Protein AF-A0A094B6J2-F1 (afdb_monomer)

Solvent-accessible surface area (backbone atoms only — not comparable to full-atom values): 11509 Å² total; per-residue (Å²): 136,41,93,78,70,60,58,72,71,61,44,51,55,43,25,72,76,67,79,44,42,72,71,57,52,45,53,70,73,47,53,94,78,62,76,85,50,82,87,54,84,86,82,81,83,48,64,65,52,54,52,50,50,60,70,66,48,49,78,85,39,78,65,40,37,51,50,48,51,55,48,60,75,42,38,70,60,52,42,52,48,43,51,54,48,52,60,64,67,46,79,66,90,86,71,73,70,73,89,78,88,70,96,68,95,68,83,82,68,90,68,76,49,72,67,58,50,52,52,50,34,67,65,37,65,78,65,61,64,72,83,56,63,42,40,73,76,69,71,35,48,86,92,53,63,82,71,77,78,71,80,72,92,79,84,84,78,88,84,81,87,86,82,87,82,90,77,91,77,91,90,135

Foldseek 3Di:
DDPLPDDPVVQVVVCVVPVDGPVRVQCVPVPPDDDRDPPDDDDDLALVVLVVLLVPQDCVDPVSVVVSVVCVVCSVVVRVVSVVVCVLPPDDVPPPDDPPPDDDPDDDDPDDDPVRVVVVCVSDVVSVDDDCPCCVPVVDDPVCPPDPPPPDPPDDDDDDDDDDDDDDDDDD

Radius of gyration: 31.68 Å; Cα contacts (8 Å, |Δi|>4): 64; chains: 1; bounding box: 70×62×78 Å

pLDDT: mean 71.76, std 19.87, range [28.11, 96.12]

Sequence (172 aa):
EGYIDMPAAWQAEYRKQFDMSVPERKRAEEGATSVFDAKEWAYYDDVESVDGLLAWLDPRGVNELKLQKEIKLFEDKIKAHMVARREYLAPVPAASEEPSQDEGRKRVSARQTKAQIQARDATYRCLAWRNGMALEELGHLHSEQPRARRPTKKGAVAEEKGRGRERGRRDR

Structure (mmCIF, N/CA/C/O backbone):
data_AF-A0A094B6J2-F1
#
_entry.id   AF-A0A094B6J2-F1
#
loop_
_atom_site.group_PDB
_atom_site.id
_atom_site.type_symbol
_atom_site.label_atom_id
_atom_site.label_alt_id
_atom_site.label_comp_id
_atom_site.label_asym_id
_atom_site.label_entity_id
_atom_site.label_seq_id
_atom_site.pdbx_PDB_ins_code
_atom_site.Cartn_x
_atom_site.Cartn_y
_atom_site.Cartn_z
_atom_site.occupancy
_atom_site.B_iso_or_equiv
_atom_site.auth_seq_id
_atom_site.auth_comp_id
_atom_site.auth_asym_id
_atom_site.auth_atom_id
_atom_site.pdbx_PDB_model_num
ATOM 1 N N . GLU A 1 1 ? -19.516 -12.544 3.924 1.00 48.91 1 GLU A N 1
ATOM 2 C CA . GLU A 1 1 ? -20.089 -11.792 5.054 1.00 48.91 1 GLU A CA 1
ATOM 3 C C . GLU A 1 1 ? -18.940 -11.099 5.759 1.00 48.91 1 GLU A C 1
ATOM 5 O O . GLU A 1 1 ? -17.987 -11.773 6.134 1.00 48.91 1 GLU A O 1
ATOM 10 N N . GLY A 1 2 ? -18.947 -9.769 5.785 1.00 53.81 2 GLY A N 1
ATOM 11 C CA . GLY A 1 2 ? -17.908 -8.969 6.433 1.00 53.81 2 GLY A CA 1
ATOM 12 C C . GLY A 1 2 ? -18.473 -8.232 7.640 1.00 53.81 2 GLY A C 1
ATOM 13 O O . GLY A 1 2 ? -19.685 -8.123 7.792 1.00 53.81 2 GLY A O 1
ATOM 14 N N . TYR A 1 3 ? -17.595 -7.678 8.475 1.00 56.12 3 TYR A N 1
ATOM 15 C CA . TYR A 1 3 ? -17.967 -6.933 9.688 1.00 56.12 3 TYR A CA 1
ATOM 16 C C . TYR A 1 3 ? -18.826 -5.676 9.411 1.00 56.1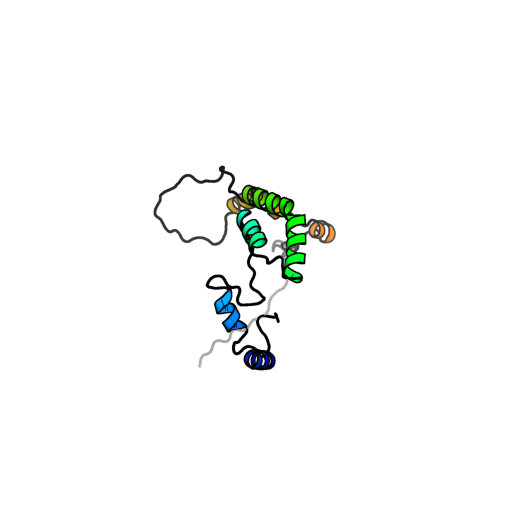2 3 TYR A C 1
ATOM 18 O O . TYR A 1 3 ? -19.387 -5.085 10.329 1.00 56.12 3 TYR A O 1
ATOM 26 N N . ILE A 1 4 ? -18.919 -5.267 8.140 1.00 64.69 4 ILE A N 1
ATOM 27 C CA . ILE A 1 4 ? -19.704 -4.123 7.664 1.00 64.69 4 ILE A CA 1
ATOM 28 C C . ILE A 1 4 ? -21.193 -4.492 7.531 1.00 64.69 4 ILE A C 1
ATOM 30 O O . ILE A 1 4 ? -22.053 -3.733 7.975 1.00 64.69 4 ILE A O 1
ATOM 34 N N . ASP A 1 5 ? -21.498 -5.685 7.014 1.00 71.50 5 ASP A N 1
ATOM 35 C CA . ASP A 1 5 ? -22.866 -6.167 6.788 1.00 71.50 5 ASP A CA 1
ATOM 36 C C . ASP A 1 5 ? -23.325 -7.042 7.955 1.00 71.50 5 ASP A C 1
ATOM 38 O O . ASP A 1 5 ? -23.512 -8.254 7.834 1.00 71.50 5 ASP A O 1
ATOM 42 N N . MET A 1 6 ? -23.463 -6.431 9.133 1.00 71.50 6 MET A N 1
ATOM 43 C CA . MET A 1 6 ? -23.932 -7.164 10.307 1.00 71.50 6 MET A CA 1
ATOM 44 C C . MET A 1 6 ? -25.418 -7.543 10.184 1.00 71.50 6 MET A C 1
ATOM 46 O O . MET A 1 6 ? -26.222 -6.709 9.751 1.00 71.50 6 MET A O 1
ATOM 50 N N . PRO A 1 7 ? -25.822 -8.739 10.656 1.00 81.44 7 PRO A N 1
ATOM 51 C CA . PRO A 1 7 ? -27.226 -9.119 10.784 1.00 81.44 7 PRO A CA 1
ATOM 52 C C . PRO A 1 7 ? -28.044 -8.095 11.585 1.00 81.44 7 PRO A C 1
ATOM 54 O O . PRO A 1 7 ? -27.556 -7.500 12.549 1.00 81.44 7 PRO A O 1
ATOM 57 N N . ALA A 1 8 ? -29.324 -7.935 11.234 1.00 80.94 8 ALA A N 1
ATOM 58 C CA . ALA A 1 8 ? -30.208 -6.921 11.823 1.00 80.94 8 ALA A CA 1
ATOM 59 C C . ALA A 1 8 ? -30.320 -7.005 13.360 1.00 80.94 8 ALA A C 1
ATOM 61 O O . ALA A 1 8 ? -30.433 -5.976 14.025 1.00 80.94 8 ALA A O 1
ATOM 62 N N . ALA A 1 9 ? -30.231 -8.213 13.932 1.00 81.94 9 ALA A N 1
ATOM 63 C CA . ALA A 1 9 ? -30.247 -8.421 15.380 1.00 81.94 9 ALA A CA 1
ATOM 64 C C . ALA A 1 9 ? -29.063 -7.730 16.084 1.00 81.94 9 ALA A C 1
ATOM 66 O O . ALA A 1 9 ? -29.255 -7.032 17.076 1.00 81.94 9 ALA A O 1
ATOM 67 N N . TRP A 1 10 ? -27.853 -7.845 15.530 1.00 81.19 10 TRP A N 1
ATOM 68 C CA . TRP A 1 10 ? -26.646 -7.244 16.108 1.00 81.19 10 TRP A CA 1
ATOM 69 C C . TRP A 1 10 ? -26.596 -5.728 15.905 1.00 81.19 10 TRP A C 1
ATOM 71 O O . TRP A 1 10 ? -26.093 -5.002 16.759 1.00 81.19 10 TRP A O 1
ATOM 81 N N . GLN A 1 11 ? -27.173 -5.217 14.812 1.00 80.56 11 GLN A N 1
ATOM 82 C CA . GLN A 1 11 ? -27.307 -3.770 14.620 1.00 80.56 11 GLN A CA 1
ATOM 83 C C . GLN A 1 11 ? -28.256 -3.130 15.643 1.00 80.56 11 GLN A C 1
ATOM 85 O O . GLN A 1 11 ? -28.012 -2.003 16.076 1.00 80.56 11 GLN A O 1
ATOM 90 N N . ALA A 1 12 ? -29.324 -3.831 16.038 1.00 82.12 12 ALA A N 1
ATOM 91 C CA . ALA A 1 12 ? -30.266 -3.350 17.046 1.00 82.12 12 ALA A CA 1
ATOM 92 C C . A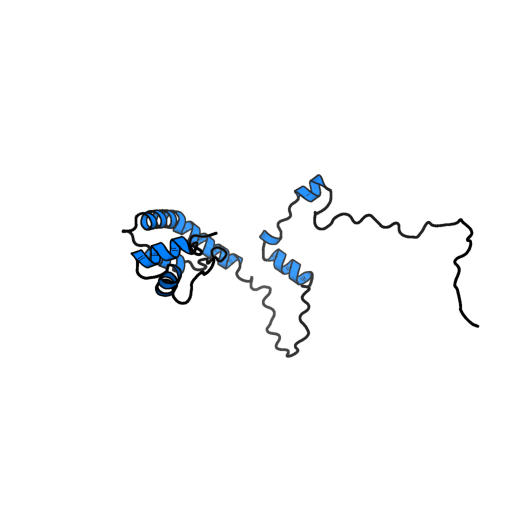LA A 1 12 ? -29.629 -3.283 18.444 1.00 82.12 12 ALA A C 1
ATOM 94 O O . ALA A 1 12 ? -29.803 -2.290 19.150 1.00 82.12 12 ALA A O 1
ATOM 95 N N . GLU A 1 13 ? -28.845 -4.297 18.822 1.00 85.75 13 GLU A N 1
ATOM 96 C CA . GLU A 1 13 ? -28.072 -4.281 20.070 1.00 85.75 13 GLU A CA 1
ATOM 97 C C . GLU A 1 13 ? -27.044 -3.145 20.087 1.00 85.75 13 GLU A C 1
ATOM 99 O O . GLU A 1 13 ? -26.958 -2.408 21.070 1.00 85.75 13 GLU A O 1
ATOM 104 N N . TYR A 1 14 ? -26.326 -2.945 18.978 1.00 82.25 14 TYR A N 1
ATOM 105 C CA . TYR A 1 14 ? -25.352 -1.864 18.844 1.00 82.25 14 TYR A CA 1
ATOM 106 C C . TYR A 1 14 ? -26.010 -0.479 18.943 1.00 82.25 14 TYR A C 1
ATOM 108 O O . TYR A 1 14 ? -25.566 0.359 19.725 1.00 82.25 14 TYR A O 1
ATOM 116 N N . ARG A 1 15 ? -27.125 -0.252 18.227 1.00 85.75 15 ARG A N 1
ATOM 117 C CA . ARG A 1 15 ? -27.915 0.990 18.338 1.00 85.75 15 ARG A CA 1
ATOM 118 C C . ARG A 1 15 ? -28.369 1.245 19.775 1.00 85.75 15 ARG A C 1
ATOM 120 O O . ARG A 1 15 ? -28.334 2.381 20.219 1.00 85.75 15 ARG A O 1
ATOM 127 N N . LYS A 1 16 ? -28.758 0.207 20.521 1.00 88.50 16 LYS A N 1
ATOM 128 C CA . LYS A 1 16 ? -29.175 0.349 21.924 1.00 88.50 16 LYS A CA 1
ATOM 129 C C . LYS A 1 16 ? -28.029 0.788 22.845 1.00 88.50 16 LYS A C 1
ATOM 131 O O . LYS A 1 16 ? -28.285 1.456 23.841 1.00 88.50 16 LYS A O 1
ATOM 136 N N . GLN A 1 17 ? -26.793 0.390 22.546 1.00 87.25 17 GLN A N 1
ATOM 137 C CA . GLN A 1 17 ? -25.619 0.721 23.360 1.00 87.25 17 GLN A CA 1
ATOM 138 C C . GLN A 1 17 ? -24.993 2.072 22.998 1.00 87.25 17 GLN A C 1
ATOM 140 O O . GLN A 1 17 ? -24.527 2.776 23.889 1.00 87.25 17 GLN A O 1
ATOM 145 N N . PHE A 1 18 ? -24.972 2.423 21.710 1.00 83.81 18 PHE A N 1
ATOM 146 C CA . PHE A 1 18 ? -24.210 3.564 21.188 1.00 83.81 18 PHE A CA 1
ATOM 147 C C . PHE A 1 18 ? -25.080 4.669 20.574 1.00 83.81 18 PHE A C 1
ATOM 149 O O . PHE A 1 18 ? -24.537 5.645 20.069 1.00 83.81 18 PHE A O 1
ATOM 156 N N . ASP A 1 19 ? -26.407 4.504 20.583 1.00 86.81 19 ASP A N 1
ATOM 157 C CA . ASP A 1 19 ? -27.403 5.426 20.008 1.00 86.81 19 ASP A CA 1
ATOM 158 C C . ASP A 1 19 ? -27.195 5.750 18.513 1.00 86.81 19 ASP A C 1
ATOM 160 O O . ASP A 1 19 ? -27.758 6.686 17.957 1.00 86.81 19 ASP A O 1
ATOM 164 N N . MET A 1 20 ? -26.386 4.944 17.824 1.00 84.75 20 MET A N 1
ATOM 165 C CA . MET A 1 20 ? -26.082 5.082 16.402 1.00 84.75 20 MET A CA 1
ATOM 166 C C . MET A 1 20 ? -25.887 3.710 15.769 1.00 84.75 20 MET A C 1
ATOM 168 O O . MET A 1 20 ? -25.529 2.742 16.442 1.00 84.75 20 MET A O 1
ATOM 172 N N . SER A 1 21 ? -26.120 3.600 14.461 1.00 84.12 21 SER A N 1
ATOM 173 C CA . SER A 1 21 ? -25.786 2.367 13.738 1.00 84.12 21 SER A CA 1
ATOM 174 C C . SER A 1 21 ? -24.358 2.365 13.213 1.00 84.12 21 SER A C 1
ATOM 176 O O . SER A 1 21 ? -23.800 3.413 12.898 1.00 84.12 21 SER A O 1
ATOM 178 N N . VAL A 1 22 ? -23.787 1.169 13.049 1.00 81.62 22 VAL A N 1
ATOM 179 C CA . VAL A 1 22 ? -22.453 0.993 12.454 1.00 81.62 22 VAL A CA 1
ATOM 180 C C . VAL A 1 22 ? -22.328 1.685 11.082 1.00 81.62 22 VAL A C 1
ATOM 182 O O . VAL A 1 22 ? -21.353 2.413 10.905 1.00 81.62 22 VAL A O 1
ATOM 185 N N . PRO A 1 23 ? -23.295 1.571 10.142 1.00 80.12 23 PRO A N 1
ATOM 186 C CA . PRO A 1 23 ? -23.220 2.274 8.855 1.00 80.12 23 PRO A CA 1
ATOM 187 C C . PRO A 1 23 ? -23.321 3.802 8.971 1.00 80.12 23 PRO A C 1
ATOM 189 O O . PRO A 1 23 ? -22.748 4.530 8.165 1.00 80.12 23 PRO A O 1
ATOM 192 N N . GLU A 1 24 ? -24.058 4.300 9.961 1.00 82.44 24 GLU A N 1
ATOM 193 C CA . GLU A 1 24 ? -24.250 5.734 10.200 1.00 82.44 24 GLU A CA 1
ATOM 194 C C . GLU A 1 24 ? -22.998 6.376 10.796 1.00 82.44 24 GLU A C 1
ATOM 196 O O . GLU A 1 24 ? -22.526 7.387 10.280 1.00 82.44 24 GLU A O 1
ATOM 201 N N . ARG A 1 25 ? -22.393 5.724 11.795 1.00 85.38 25 ARG A N 1
ATOM 202 C CA . ARG A 1 25 ? -21.083 6.103 12.332 1.00 85.38 25 ARG A CA 1
ATOM 203 C C . ARG A 1 25 ? -20.015 6.094 11.242 1.00 85.38 25 ARG A C 1
ATOM 205 O O . ARG A 1 25 ? -19.291 7.066 11.080 1.00 85.38 25 ARG A O 1
ATOM 212 N N . LYS A 1 26 ? -19.980 5.025 10.441 1.00 80.06 26 LYS A N 1
ATOM 213 C CA . LYS A 1 26 ? -19.054 4.885 9.315 1.00 80.06 26 LYS A CA 1
ATOM 214 C C . LYS A 1 26 ? -19.175 6.042 8.325 1.00 80.06 26 LYS A C 1
ATOM 216 O O . LYS A 1 26 ? -18.172 6.617 7.924 1.00 80.06 26 LYS A O 1
ATOM 221 N N . ARG A 1 27 ? -20.405 6.429 7.970 1.00 82.25 27 ARG A N 1
ATOM 222 C CA . ARG A 1 27 ? -20.660 7.573 7.084 1.00 82.25 27 ARG A CA 1
ATOM 223 C C . ARG A 1 27 ? -20.170 8.897 7.681 1.00 82.25 27 ARG A C 1
ATOM 225 O O . ARG A 1 27 ? -19.727 9.758 6.928 1.00 82.25 27 ARG A O 1
ATOM 232 N N . ALA A 1 28 ? -20.269 9.066 8.998 1.00 83.00 28 ALA A N 1
ATOM 233 C CA . ALA A 1 28 ? -19.785 10.261 9.684 1.00 83.00 28 ALA A CA 1
ATOM 234 C C . ALA A 1 28 ? -18.248 10.313 9.777 1.00 83.00 28 ALA A C 1
ATOM 236 O O . ALA A 1 28 ? -17.677 11.391 9.649 1.00 83.00 28 ALA A O 1
ATOM 237 N N . GLU A 1 29 ? -17.589 9.167 9.978 1.00 81.31 29 GLU A N 1
ATOM 238 C CA . GLU A 1 29 ? -16.133 9.068 10.163 1.00 81.31 29 GLU A CA 1
ATOM 239 C C . GLU A 1 29 ? -15.349 9.035 8.837 1.00 81.31 29 GLU A C 1
ATOM 241 O O . GLU A 1 29 ? -14.343 9.726 8.704 1.00 81.31 29 GLU A O 1
ATOM 246 N N . GLU A 1 30 ? -15.794 8.255 7.845 1.00 78.50 30 GLU A N 1
ATOM 247 C CA . GLU A 1 30 ? -15.032 7.993 6.607 1.00 78.50 30 GLU A CA 1
ATOM 248 C C . GLU A 1 30 ? -15.262 9.041 5.498 1.00 78.50 30 GLU A C 1
ATOM 250 O O . GLU A 1 30 ? -14.509 9.108 4.524 1.00 78.50 30 GLU A O 1
ATOM 255 N N . GLY A 1 31 ? -16.284 9.891 5.627 1.00 74.88 31 GLY A N 1
ATOM 256 C CA . GLY A 1 31 ? -16.562 10.959 4.664 1.00 74.88 31 GLY A CA 1
ATOM 257 C C . GLY A 1 31 ? -16.906 10.450 3.253 1.00 74.88 31 GLY A C 1
ATOM 258 O O . GLY A 1 31 ? -17.633 9.473 3.085 1.00 74.88 31 GLY A O 1
ATOM 259 N N . ALA A 1 32 ? -16.440 11.158 2.216 1.00 73.19 32 ALA A N 1
ATOM 260 C CA . ALA A 1 32 ? -16.815 10.891 0.820 1.00 73.19 32 ALA A CA 1
ATOM 261 C C . ALA A 1 32 ? -16.079 9.695 0.182 1.00 73.19 32 ALA A C 1
ATOM 263 O O . ALA A 1 32 ? -16.555 9.138 -0.805 1.00 73.19 32 ALA A O 1
ATOM 264 N N . THR A 1 33 ? -14.931 9.300 0.729 1.00 70.12 33 THR A N 1
ATOM 265 C CA . THR A 1 33 ? -14.084 8.210 0.224 1.00 70.12 33 THR A CA 1
ATOM 266 C C . THR A 1 33 ? -14.167 7.020 1.174 1.00 70.12 33 THR A C 1
ATOM 268 O O . THR A 1 33 ? -13.255 6.773 1.957 1.00 70.12 33 THR A O 1
ATOM 271 N N . SER A 1 34 ? -15.295 6.309 1.118 1.00 76.06 34 SER A N 1
ATOM 272 C CA . SER A 1 34 ? -15.608 5.140 1.947 1.00 76.06 34 SER A CA 1
ATOM 273 C C . SER A 1 34 ? -15.747 3.886 1.081 1.00 76.06 34 SER A C 1
ATOM 275 O O . SER A 1 34 ? -16.183 3.955 -0.068 1.00 76.06 34 SER A O 1
ATOM 277 N N . VAL A 1 35 ? -15.372 2.739 1.645 1.00 79.06 35 VAL A N 1
ATOM 278 C CA . VAL A 1 35 ? -15.558 1.404 1.057 1.00 79.06 35 VAL A CA 1
ATOM 279 C C . VAL A 1 35 ? -16.842 0.828 1.649 1.00 79.06 35 VAL A C 1
ATOM 281 O O . VAL A 1 35 ? -16.901 0.636 2.859 1.00 79.06 35 VAL A O 1
ATOM 284 N N . PHE A 1 36 ? -17.885 0.564 0.867 1.00 72.69 36 PHE A N 1
ATOM 285 C CA . PHE A 1 36 ? -19.224 0.262 1.391 1.00 72.69 36 PHE A CA 1
ATOM 286 C C . PHE A 1 36 ? -19.477 -1.225 1.633 1.00 72.69 36 PHE A C 1
ATOM 288 O O . PHE A 1 36 ? -20.174 -1.555 2.589 1.00 72.69 36 PHE A O 1
ATOM 295 N N . ASP A 1 37 ? -18.897 -2.105 0.816 1.00 74.56 37 ASP A N 1
ATOM 296 C CA . ASP A 1 37 ? -19.053 -3.565 0.912 1.00 74.56 37 ASP A CA 1
ATOM 297 C C . ASP A 1 37 ? -17.691 -4.226 1.201 1.00 74.56 37 ASP A C 1
ATOM 299 O O . ASP A 1 37 ? -16.634 -3.730 0.816 1.00 74.56 37 ASP A O 1
ATOM 303 N N . ALA A 1 38 ? -17.697 -5.396 1.837 1.00 77.94 38 ALA A N 1
ATOM 304 C CA . ALA A 1 38 ? -16.507 -6.214 2.081 1.00 77.94 38 ALA A CA 1
ATOM 305 C C . ALA A 1 38 ? -15.830 -6.734 0.793 1.00 77.94 38 ALA A C 1
ATOM 307 O O . ALA A 1 38 ? -14.766 -7.349 0.857 1.00 77.94 38 ALA A O 1
ATOM 308 N N . LYS A 1 39 ? -16.462 -6.543 -0.370 1.00 79.62 39 LYS A N 1
ATOM 309 C CA . LYS A 1 39 ? -15.911 -6.874 -1.697 1.00 79.62 39 LYS A CA 1
ATOM 310 C C . LYS A 1 39 ? -15.121 -5.731 -2.319 1.00 79.62 39 LYS A C 1
ATOM 312 O O . LYS A 1 39 ? -14.409 -5.945 -3.301 1.00 79.62 39 LYS A O 1
ATOM 317 N N . GLU A 1 40 ? -15.293 -4.529 -1.796 1.00 83.44 40 GLU A N 1
ATOM 318 C CA . GLU A 1 40 ? -14.590 -3.354 -2.267 1.00 83.44 40 GLU A CA 1
ATOM 319 C C . GLU A 1 40 ? -13.260 -3.237 -1.520 1.00 83.44 40 GLU A C 1
ATOM 321 O O . GLU A 1 40 ? -13.119 -3.633 -0.363 1.00 83.44 40 GLU A O 1
ATOM 326 N N . TRP A 1 41 ? -12.249 -2.731 -2.213 1.00 83.81 41 TRP A N 1
ATOM 327 C CA . TRP A 1 41 ? -10.915 -2.554 -1.665 1.00 83.81 41 TRP A CA 1
ATOM 328 C C . TRP A 1 41 ? -10.323 -1.261 -2.209 1.00 83.81 41 TRP A C 1
ATOM 330 O O . TRP A 1 41 ? -10.601 -0.855 -3.337 1.00 83.81 41 TRP A O 1
ATOM 340 N N . ALA A 1 42 ? -9.501 -0.624 -1.385 1.00 84.62 42 ALA A N 1
ATOM 341 C CA . ALA A 1 42 ? -8.718 0.543 -1.748 1.00 84.62 42 ALA A CA 1
ATOM 342 C C . ALA A 1 42 ? -7.235 0.218 -1.572 1.00 84.62 42 ALA A C 1
ATOM 344 O O . ALA A 1 42 ? -6.865 -0.697 -0.831 1.00 84.62 42 ALA A O 1
ATOM 345 N N . TYR A 1 43 ? -6.388 0.963 -2.269 1.00 88.44 43 TYR A N 1
ATOM 346 C CA . TYR A 1 43 ? -4.944 0.832 -2.170 1.00 88.44 43 TYR A CA 1
ATOM 347 C C . TYR A 1 43 ? -4.301 2.217 -2.149 1.00 88.44 43 TYR A C 1
ATOM 349 O O . TYR A 1 43 ? -4.867 3.182 -2.660 1.00 88.44 43 TYR A O 1
ATOM 357 N N . TYR A 1 44 ? -3.114 2.297 -1.556 1.00 90.12 44 TYR A N 1
ATOM 358 C CA . TYR A 1 44 ? -2.266 3.478 -1.640 1.00 90.12 44 TYR A CA 1
ATOM 359 C C . TYR A 1 44 ? -1.391 3.373 -2.887 1.00 90.12 44 TYR A C 1
ATOM 361 O O . TYR A 1 44 ? -0.737 2.348 -3.079 1.00 90.12 44 TYR A O 1
ATOM 369 N N . ASP A 1 45 ? -1.392 4.408 -3.726 1.00 89.31 45 ASP A N 1
ATOM 370 C CA . ASP A 1 45 ? -0.566 4.473 -4.946 1.00 89.31 45 ASP A CA 1
ATOM 371 C C . ASP A 1 45 ? 0.689 5.344 -4.757 1.00 89.31 45 ASP A C 1
ATOM 373 O O . ASP A 1 45 ? 1.697 5.174 -5.441 1.00 89.31 45 ASP A O 1
ATOM 377 N N . ASP A 1 46 ? 0.669 6.230 -3.758 1.00 91.81 46 ASP A N 1
ATOM 378 C CA . ASP A 1 46 ? 1.748 7.176 -3.499 1.00 91.81 46 ASP A CA 1
ATOM 379 C C . ASP A 1 46 ? 2.488 6.891 -2.195 1.00 91.81 46 ASP A C 1
ATOM 381 O O . ASP A 1 46 ? 1.907 6.524 -1.171 1.00 91.81 46 ASP A O 1
ATOM 385 N N . VAL A 1 47 ? 3.791 7.160 -2.232 1.00 94.31 47 VAL A N 1
ATOM 386 C CA . VAL A 1 47 ? 4.700 7.081 -1.082 1.00 94.31 47 VAL A CA 1
ATOM 387 C C . VAL A 1 47 ? 4.224 7.984 0.061 1.00 94.31 47 VAL A C 1
ATOM 389 O O . VAL A 1 47 ? 4.177 7.551 1.208 1.00 94.31 47 VAL A O 1
ATOM 392 N N . GLU A 1 48 ? 3.794 9.205 -0.264 1.00 93.81 48 GLU A N 1
ATOM 393 C CA . GLU A 1 48 ? 3.297 10.191 0.706 1.00 93.81 48 GLU A CA 1
ATOM 394 C C . GLU A 1 48 ? 2.032 9.710 1.426 1.00 93.81 48 GLU A C 1
ATOM 396 O O . GLU A 1 48 ? 1.795 10.045 2.585 1.00 93.81 48 GLU A O 1
ATOM 401 N N . SER A 1 49 ? 1.223 8.879 0.764 1.00 92.81 49 SER A N 1
ATOM 402 C CA . SER A 1 49 ? 0.019 8.324 1.381 1.00 92.81 49 SER A CA 1
ATOM 403 C C . SER A 1 49 ? 0.353 7.266 2.438 1.00 92.81 49 SER A C 1
ATOM 405 O O . SER A 1 49 ? -0.373 7.133 3.423 1.00 92.81 49 SER A O 1
ATOM 407 N N . VAL A 1 50 ? 1.472 6.548 2.280 1.00 92.94 50 VAL A N 1
ATOM 408 C CA . VAL A 1 50 ? 1.995 5.629 3.307 1.00 92.94 50 VAL A CA 1
ATOM 409 C C . VAL A 1 50 ? 2.487 6.415 4.525 1.00 92.94 50 VAL A C 1
ATOM 411 O O . VAL A 1 50 ? 2.224 6.015 5.660 1.00 92.94 50 VAL A O 1
ATOM 414 N N . ASP A 1 51 ? 3.127 7.565 4.301 1.00 93.88 51 ASP A N 1
ATOM 415 C CA . ASP A 1 51 ? 3.522 8.483 5.377 1.00 93.88 51 ASP A CA 1
ATOM 416 C C . ASP A 1 51 ? 2.307 9.049 6.116 1.00 93.88 51 ASP A C 1
ATOM 418 O O . ASP A 1 51 ? 2.262 9.043 7.349 1.00 93.88 51 ASP A O 1
ATOM 422 N N . GLY A 1 52 ? 1.282 9.463 5.368 1.00 92.94 52 GLY A N 1
ATOM 423 C CA . GLY A 1 52 ? 0.006 9.907 5.922 1.00 92.94 52 GLY A CA 1
ATOM 424 C C . GLY A 1 52 ? -0.667 8.836 6.782 1.00 92.94 52 GLY A C 1
ATOM 425 O O . GLY A 1 52 ? -1.130 9.137 7.881 1.00 92.94 52 GLY A O 1
ATOM 426 N N . LEU A 1 53 ? -0.659 7.575 6.336 1.00 92.19 53 LEU A N 1
ATOM 427 C CA . LEU A 1 53 ? -1.176 6.450 7.119 1.00 92.19 53 LEU A CA 1
ATOM 428 C C . LEU A 1 53 ? -0.407 6.273 8.436 1.00 92.19 53 LEU A C 1
ATOM 430 O O . LEU A 1 53 ? -1.017 6.128 9.494 1.00 92.19 53 LEU A O 1
ATOM 434 N N . LEU A 1 54 ? 0.927 6.295 8.391 1.00 92.38 54 LEU A N 1
ATOM 435 C CA . LEU A 1 54 ? 1.759 6.138 9.586 1.00 92.38 54 LEU A CA 1
ATOM 436 C C . LEU A 1 54 ? 1.554 7.263 10.606 1.00 92.38 54 LEU A C 1
ATOM 438 O O . LEU A 1 54 ? 1.632 6.994 11.809 1.00 92.38 54 LEU A O 1
ATOM 442 N N . ALA A 1 55 ? 1.301 8.485 10.131 1.00 92.56 55 ALA A N 1
ATOM 443 C CA . ALA A 1 55 ? 0.994 9.649 10.958 1.00 92.56 55 ALA A CA 1
ATOM 444 C C . ALA A 1 55 ? -0.432 9.618 11.534 1.00 92.56 55 ALA A C 1
ATOM 446 O O . ALA A 1 55 ? -0.659 10.148 12.619 1.00 92.56 55 ALA A O 1
ATOM 447 N N . TRP A 1 56 ? -1.378 9.006 10.817 1.00 91.69 56 TRP A N 1
ATOM 448 C CA . TRP A 1 56 ? -2.770 8.873 11.246 1.00 91.69 56 TRP A CA 1
ATOM 449 C C . TRP A 1 56 ? -2.970 7.802 12.329 1.00 91.69 56 TRP A C 1
ATOM 451 O O . TRP A 1 56 ? -3.812 7.984 13.204 1.00 91.69 56 TRP A O 1
ATOM 461 N N . LEU A 1 57 ? -2.195 6.710 12.300 1.00 91.38 57 LEU A N 1
ATOM 462 C CA . LEU A 1 57 ? -2.282 5.634 13.298 1.00 91.38 57 LEU A CA 1
ATOM 463 C C . LEU A 1 57 ? -1.930 6.134 14.712 1.00 91.38 57 LEU A C 1
ATOM 465 O O . LEU A 1 57 ? -0.818 6.622 14.945 1.00 91.38 57 LEU A O 1
ATOM 469 N N . ASP A 1 58 ? -2.838 5.943 15.674 1.00 88.31 58 ASP A N 1
ATOM 470 C CA . ASP A 1 58 ? -2.657 6.371 17.060 1.00 88.31 58 ASP A CA 1
ATOM 471 C C . ASP A 1 58 ? -1.715 5.402 17.805 1.00 88.31 58 ASP A C 1
ATOM 473 O O . ASP A 1 58 ? -2.020 4.213 17.975 1.00 88.31 58 ASP A O 1
ATOM 477 N N . PRO A 1 59 ? -0.573 5.880 18.336 1.00 85.19 59 PRO A N 1
ATOM 478 C CA . PRO A 1 59 ? 0.333 5.049 19.127 1.00 85.19 59 PRO A CA 1
ATOM 479 C C . PRO A 1 59 ? -0.277 4.537 20.444 1.00 85.19 59 PRO A C 1
ATOM 481 O O . PRO A 1 59 ? 0.310 3.655 21.077 1.00 85.19 59 PRO A O 1
ATOM 484 N N . ARG A 1 60 ? -1.423 5.073 20.888 1.00 87.94 60 ARG A N 1
ATOM 485 C CA . ARG A 1 60 ? -2.138 4.624 22.095 1.00 87.94 60 ARG A CA 1
ATOM 486 C C . ARG A 1 60 ? -2.981 3.369 21.856 1.00 87.94 60 ARG A C 1
ATOM 488 O O . ARG A 1 60 ? -3.258 2.643 22.812 1.00 87.94 60 ARG A O 1
ATOM 495 N N . GLY A 1 61 ? -3.377 3.087 20.613 1.00 90.00 61 GLY A N 1
ATOM 496 C CA . GLY A 1 61 ? -4.164 1.906 20.263 1.00 90.00 61 GLY A CA 1
ATOM 497 C C . GLY A 1 61 ? -3.307 0.638 20.229 1.00 90.00 61 GLY A C 1
ATOM 498 O O . GLY A 1 61 ? -2.284 0.587 19.557 1.00 90.00 61 GLY A O 1
ATOM 499 N N . VAL A 1 62 ? -3.719 -0.441 20.907 1.00 87.88 62 VAL A N 1
ATOM 500 C CA . VAL A 1 62 ? -2.939 -1.703 20.940 1.00 87.88 62 VAL A CA 1
ATOM 501 C C . VAL A 1 62 ? -2.803 -2.337 19.550 1.00 87.88 62 VAL A C 1
ATOM 503 O O . VAL A 1 62 ? -1.741 -2.857 19.205 1.00 87.88 62 VAL A O 1
ATOM 506 N N . ASN A 1 63 ? -3.874 -2.308 18.753 1.00 88.00 63 ASN A N 1
ATOM 507 C CA . ASN A 1 63 ? -3.875 -2.857 17.395 1.00 88.00 63 ASN A CA 1
ATOM 508 C C . ASN A 1 63 ? -3.135 -1.937 16.422 1.00 88.00 63 ASN A C 1
ATOM 510 O O . ASN A 1 63 ? -2.331 -2.408 15.621 1.00 88.00 63 ASN A O 1
ATOM 514 N N . GLU A 1 64 ? -3.358 -0.631 16.545 1.00 91.25 64 GLU A N 1
ATOM 515 C CA . GLU A 1 64 ? -2.725 0.393 15.715 1.00 91.25 64 GLU A CA 1
ATOM 516 C C . GLU A 1 64 ? -1.216 0.442 15.942 1.00 91.25 64 GLU A C 1
ATOM 518 O O . GLU A 1 64 ? -0.458 0.449 14.980 1.00 91.25 64 GLU A O 1
ATOM 523 N N . LEU A 1 65 ? -0.755 0.336 17.190 1.00 92.31 65 LEU A N 1
ATOM 524 C CA . LEU A 1 65 ? 0.667 0.278 17.519 1.00 92.31 65 LEU A CA 1
ATOM 525 C C . LEU A 1 65 ? 1.353 -0.958 16.923 1.00 92.31 65 LEU A C 1
ATOM 527 O O . LEU A 1 65 ? 2.497 -0.874 16.476 1.00 92.31 65 LEU A O 1
ATOM 531 N N . LYS A 1 66 ? 0.680 -2.116 16.924 1.00 93.25 66 LYS A N 1
ATOM 532 C CA . LYS A 1 66 ? 1.200 -3.327 16.268 1.00 93.25 66 LYS A CA 1
ATOM 533 C C . LYS A 1 66 ? 1.292 -3.116 14.761 1.00 93.25 66 LYS A C 1
ATOM 535 O O . LYS A 1 66 ? 2.352 -3.343 14.191 1.00 93.25 66 LYS A O 1
ATOM 540 N N . LEU A 1 67 ? 0.219 -2.625 14.142 1.00 93.50 67 LEU A N 1
ATOM 541 C CA . LEU A 1 67 ? 0.185 -2.349 12.709 1.00 93.50 67 LEU A CA 1
ATOM 542 C C . LEU A 1 67 ? 1.253 -1.326 12.300 1.00 93.50 67 LEU A C 1
ATOM 544 O O . LEU A 1 67 ? 1.978 -1.547 11.338 1.00 93.50 67 LEU A O 1
ATOM 548 N N . GLN A 1 68 ? 1.411 -0.247 13.065 1.00 94.25 68 GLN A N 1
ATOM 549 C CA . GLN A 1 68 ? 2.398 0.794 12.797 1.00 94.25 68 GLN A CA 1
ATOM 550 C C . GLN A 1 68 ? 3.828 0.239 12.834 1.00 94.25 68 GLN A C 1
ATOM 552 O O . GLN A 1 68 ? 4.650 0.618 12.005 1.00 94.25 68 GLN A O 1
ATOM 557 N N . LYS A 1 69 ? 4.137 -0.670 13.770 1.00 94.06 69 LYS A N 1
ATOM 558 C CA . LYS A 1 69 ? 5.452 -1.330 13.842 1.00 94.06 69 LYS A CA 1
ATOM 559 C C . LYS A 1 69 ? 5.723 -2.203 12.621 1.00 94.06 69 LYS A C 1
ATOM 561 O O . LYS A 1 69 ? 6.813 -2.122 12.066 1.00 94.06 69 LYS A O 1
ATOM 566 N N . GLU A 1 70 ? 4.740 -2.995 12.202 1.00 95.00 70 GLU A N 1
ATOM 567 C CA . GLU A 1 70 ? 4.864 -3.838 11.010 1.00 95.00 70 GLU A CA 1
ATOM 568 C C . GLU A 1 70 ? 5.036 -2.988 9.746 1.00 95.00 70 GLU A C 1
ATOM 570 O O . GLU A 1 70 ? 5.944 -3.231 8.957 1.00 95.00 70 GLU A O 1
ATOM 575 N N . ILE A 1 71 ? 4.230 -1.935 9.573 1.00 93.75 71 ILE A N 1
ATOM 576 C CA . ILE A 1 71 ? 4.359 -1.042 8.414 1.00 93.75 71 ILE A CA 1
ATOM 577 C C . ILE A 1 71 ? 5.731 -0.364 8.415 1.00 93.75 71 ILE A C 1
ATOM 579 O O . ILE A 1 71 ? 6.394 -0.389 7.385 1.00 93.75 71 ILE A O 1
ATOM 583 N N . LYS A 1 72 ? 6.205 0.153 9.558 1.00 94.62 72 LYS A N 1
ATOM 584 C CA . LYS A 1 72 ? 7.550 0.748 9.686 1.00 94.62 72 LYS A CA 1
ATOM 585 C C . LYS A 1 72 ? 8.668 -0.236 9.341 1.00 94.62 72 LYS A C 1
ATOM 587 O O . LYS A 1 72 ? 9.651 0.148 8.721 1.00 94.62 72 LYS A O 1
ATOM 592 N N . LEU A 1 73 ? 8.524 -1.511 9.703 1.00 96.12 73 LEU A N 1
ATOM 593 C CA . LEU A 1 73 ? 9.511 -2.545 9.374 1.00 96.12 73 LEU A CA 1
ATOM 594 C C . LEU A 1 73 ? 9.649 -2.760 7.857 1.00 96.12 73 LEU A C 1
ATOM 596 O O . LEU A 1 73 ? 10.738 -3.063 7.367 1.00 96.12 73 LEU A O 1
ATOM 600 N N . PHE A 1 74 ? 8.549 -2.624 7.116 1.00 94.81 74 PHE A N 1
ATOM 601 C CA . PHE A 1 74 ? 8.513 -2.821 5.666 1.00 94.81 74 PHE A CA 1
ATOM 602 C C . PHE A 1 74 ? 8.477 -1.518 4.865 1.00 94.81 74 PHE A C 1
ATOM 604 O O . PHE A 1 74 ? 8.467 -1.581 3.637 1.00 94.81 74 PHE A O 1
ATOM 611 N N . GLU A 1 75 ? 8.498 -0.362 5.525 1.00 94.31 75 GLU A N 1
ATOM 612 C CA . GLU A 1 75 ? 8.269 0.953 4.928 1.00 94.31 75 GLU A CA 1
ATOM 613 C C . GLU A 1 75 ? 9.199 1.203 3.741 1.00 94.31 75 GLU A C 1
ATOM 615 O O . GLU A 1 75 ? 8.728 1.413 2.625 1.00 94.31 75 GLU A O 1
ATOM 620 N N . ASP A 1 76 ? 10.508 1.058 3.945 1.00 94.62 76 ASP A N 1
ATOM 621 C CA . ASP A 1 76 ? 11.510 1.271 2.897 1.00 94.62 76 ASP A CA 1
ATOM 622 C C . ASP A 1 76 ? 11.272 0.371 1.679 1.00 94.62 76 ASP A C 1
ATOM 624 O O . ASP A 1 76 ? 11.378 0.810 0.533 1.00 94.62 76 ASP A O 1
ATOM 628 N N . LYS A 1 77 ? 10.902 -0.895 1.913 1.00 95.69 77 LYS A N 1
ATOM 629 C CA . LYS A 1 77 ? 10.622 -1.859 0.840 1.00 95.69 77 LYS A CA 1
ATOM 630 C C . LYS A 1 77 ? 9.348 -1.492 0.092 1.00 95.69 77 LYS A C 1
ATOM 632 O O . LYS A 1 77 ? 9.337 -1.537 -1.136 1.00 95.69 77 LYS A O 1
ATOM 637 N N . ILE A 1 78 ? 8.289 -1.134 0.817 1.00 94.38 78 ILE A N 1
ATOM 638 C CA . ILE A 1 78 ? 7.014 -0.710 0.234 1.00 94.38 78 ILE A CA 1
ATOM 639 C C . ILE A 1 78 ? 7.261 0.507 -0.656 1.00 94.38 78 ILE A C 1
ATOM 641 O O . ILE A 1 78 ? 6.969 0.452 -1.849 1.00 94.38 78 ILE A O 1
ATOM 645 N N . LYS A 1 79 ? 7.894 1.555 -0.120 1.00 95.31 79 LYS A N 1
ATOM 646 C CA . LYS A 1 79 ? 8.177 2.797 -0.849 1.00 95.31 79 LYS A CA 1
ATOM 647 C C . LYS A 1 79 ? 9.059 2.558 -2.075 1.00 95.31 79 LYS A C 1
ATOM 649 O O . LYS A 1 79 ? 8.723 3.018 -3.166 1.00 95.31 79 LYS A O 1
ATOM 654 N N . ALA A 1 80 ? 10.134 1.781 -1.935 1.00 95.25 80 ALA A N 1
ATOM 655 C CA . ALA A 1 80 ? 11.011 1.437 -3.053 1.00 95.25 80 ALA A CA 1
ATOM 656 C C . ALA A 1 80 ? 10.256 0.710 -4.177 1.00 95.25 80 ALA A C 1
ATOM 658 O O . ALA A 1 80 ? 10.422 1.030 -5.356 1.00 95.25 80 ALA A O 1
ATOM 659 N N . HIS A 1 81 ? 9.393 -0.248 -3.829 1.00 93.19 81 HIS A N 1
ATOM 660 C CA . HIS A 1 81 ? 8.615 -0.988 -4.818 1.00 93.19 81 HIS A CA 1
ATOM 661 C C . HIS A 1 81 ? 7.471 -0.171 -5.424 1.00 93.19 81 HIS A C 1
ATOM 663 O O . HIS A 1 81 ? 7.177 -0.376 -6.598 1.00 93.19 81 HIS A O 1
ATOM 669 N N . MET A 1 82 ? 6.867 0.772 -4.694 1.00 93.50 82 MET A N 1
ATOM 670 C CA . MET A 1 82 ? 5.885 1.712 -5.252 1.00 93.50 82 MET A CA 1
ATOM 671 C C . MET A 1 82 ? 6.520 2.586 -6.337 1.00 93.50 82 MET A C 1
ATOM 673 O O . MET A 1 82 ? 5.999 2.659 -7.450 1.00 93.50 82 MET A O 1
ATOM 677 N N . VAL A 1 83 ? 7.695 3.165 -6.062 1.00 93.19 83 VAL A N 1
ATOM 678 C CA . VAL A 1 83 ? 8.437 3.976 -7.042 1.00 93.19 83 VAL A CA 1
ATOM 679 C C . VAL A 1 83 ? 8.835 3.136 -8.253 1.00 93.19 83 VAL A C 1
ATOM 681 O O . VAL A 1 83 ? 8.485 3.488 -9.378 1.00 93.19 83 VAL A O 1
ATOM 684 N N . ALA A 1 84 ? 9.463 1.977 -8.034 1.00 90.69 84 ALA A N 1
ATOM 685 C CA . ALA A 1 84 ? 9.863 1.085 -9.120 1.00 90.69 84 ALA A CA 1
ATOM 686 C C . ALA A 1 84 ? 8.663 0.607 -9.954 1.00 90.69 84 ALA A C 1
ATOM 688 O O . ALA A 1 84 ? 8.761 0.451 -11.171 1.00 90.69 84 ALA A O 1
ATOM 689 N N . ARG A 1 85 ? 7.508 0.375 -9.317 1.00 87.75 85 ARG A N 1
ATOM 690 C CA . ARG A 1 85 ? 6.276 -0.006 -10.010 1.00 87.75 85 ARG A CA 1
ATOM 691 C C . ARG A 1 85 ? 5.743 1.142 -10.853 1.00 87.75 85 ARG A C 1
ATOM 693 O O . ARG A 1 85 ? 5.358 0.894 -11.994 1.00 87.75 85 ARG A O 1
ATOM 700 N N . ARG A 1 86 ? 5.739 2.364 -10.324 1.00 88.50 86 ARG A N 1
ATOM 701 C CA . ARG A 1 86 ? 5.307 3.557 -11.055 1.00 88.50 86 ARG A CA 1
ATOM 702 C C . ARG A 1 86 ? 6.205 3.823 -12.258 1.00 88.50 86 ARG A C 1
ATOM 704 O O . ARG A 1 86 ? 5.695 4.037 -13.349 1.00 88.50 86 ARG A O 1
ATOM 711 N N . GLU A 1 87 ? 7.519 3.713 -12.089 1.00 88.06 87 GLU A N 1
ATOM 712 C CA . GLU A 1 87 ? 8.496 3.809 -13.180 1.00 88.06 87 GLU A CA 1
ATOM 713 C C . GLU A 1 87 ? 8.310 2.708 -14.227 1.00 88.06 87 GLU A C 1
ATOM 715 O O . GLU A 1 87 ? 8.336 2.974 -15.423 1.00 88.06 87 GLU A O 1
ATOM 720 N N . TYR A 1 88 ? 8.068 1.470 -13.795 1.00 83.62 88 TYR A N 1
ATOM 721 C CA . TYR A 1 88 ? 7.815 0.348 -14.699 1.00 83.62 88 TYR A CA 1
ATOM 722 C C . TYR A 1 88 ? 6.511 0.500 -15.495 1.00 83.62 88 TYR A C 1
ATOM 724 O O . TYR A 1 88 ? 6.422 0.048 -16.636 1.00 83.62 88 TYR A O 1
ATOM 732 N N . LEU A 1 89 ? 5.477 1.081 -14.881 1.00 81.44 89 LEU A N 1
ATOM 733 C CA . LEU A 1 89 ? 4.198 1.347 -15.535 1.00 81.44 89 LEU A CA 1
ATOM 734 C C . LEU A 1 89 ? 4.208 2.637 -16.360 1.00 81.44 89 LEU A C 1
ATOM 736 O O . LEU A 1 89 ? 3.320 2.801 -17.201 1.00 81.44 89 LEU A O 1
ATOM 740 N N . ALA A 1 90 ? 5.177 3.530 -16.137 1.00 80.94 90 ALA A N 1
ATOM 741 C CA . ALA A 1 90 ? 5.311 4.751 -16.909 1.00 80.94 90 ALA A CA 1
ATOM 742 C C . ALA A 1 90 ? 5.491 4.389 -18.393 1.00 80.94 90 ALA A C 1
ATOM 744 O O . ALA A 1 90 ? 6.299 3.516 -18.730 1.00 80.94 90 ALA A O 1
ATOM 745 N N . PRO A 1 91 ? 4.729 5.018 -19.301 1.00 66.81 91 PRO A N 1
ATOM 746 C CA . PRO A 1 91 ? 4.862 4.740 -20.718 1.00 66.81 91 PRO A CA 1
ATOM 747 C C . PRO A 1 91 ? 6.290 5.077 -21.156 1.00 66.81 91 PRO A C 1
ATOM 749 O O . PRO A 1 91 ? 6.749 6.209 -21.006 1.00 66.81 91 PRO A O 1
ATOM 752 N N . VAL A 1 92 ? 7.001 4.089 -21.703 1.00 59.69 92 VAL A N 1
ATOM 753 C CA . VAL A 1 92 ? 8.286 4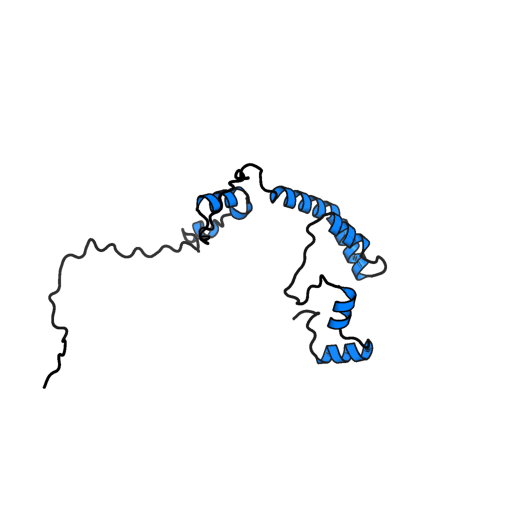.331 -22.367 1.00 59.69 92 VAL A CA 1
ATOM 754 C C . VAL A 1 92 ? 8.023 5.334 -23.502 1.00 59.69 92 VAL A C 1
ATOM 756 O O . VAL A 1 92 ? 7.128 5.075 -24.313 1.00 59.69 92 VAL A O 1
ATOM 759 N N . PRO A 1 93 ? 8.770 6.451 -23.609 1.00 51.84 93 PRO A N 1
ATOM 760 C CA . PRO A 1 93 ? 8.537 7.520 -24.592 1.00 51.84 93 PRO A CA 1
ATOM 761 C C . PRO A 1 93 ? 8.887 7.129 -26.046 1.00 51.84 93 PRO A C 1
ATOM 763 O O . PRO A 1 93 ? 9.366 7.942 -26.825 1.00 51.84 93 PRO A O 1
ATOM 766 N N . ALA A 1 94 ? 8.654 5.873 -26.432 1.00 49.97 94 ALA A N 1
ATOM 767 C CA . ALA A 1 94 ? 8.814 5.363 -27.793 1.00 49.97 94 ALA A CA 1
ATOM 768 C C . ALA A 1 94 ? 7.472 5.003 -28.466 1.00 49.97 94 ALA A C 1
ATOM 770 O O . ALA A 1 94 ? 7.467 4.514 -29.591 1.00 49.97 94 ALA A O 1
ATOM 771 N N . ALA 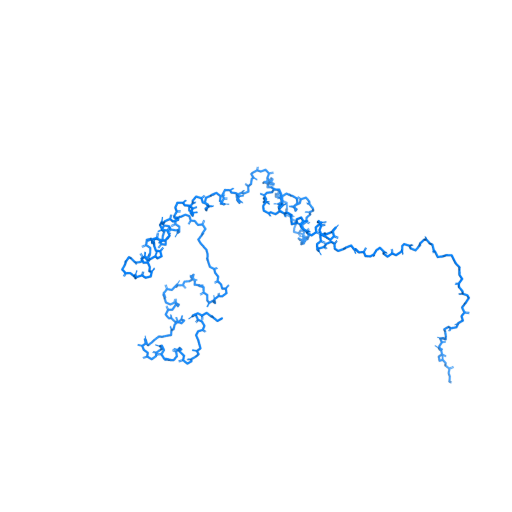A 1 95 ? 6.339 5.234 -27.794 1.00 44.59 95 ALA A N 1
ATOM 772 C CA . ALA A 1 95 ? 4.999 5.023 -28.353 1.00 44.59 95 ALA A CA 1
ATOM 773 C C . ALA A 1 95 ? 4.032 6.185 -28.060 1.00 44.59 95 ALA A C 1
ATOM 775 O O . ALA A 1 95 ? 2.818 6.023 -28.158 1.00 44.59 95 ALA A O 1
ATOM 776 N N . SER A 1 96 ? 4.555 7.362 -27.701 1.00 43.56 96 SER A N 1
ATOM 777 C CA . SER A 1 96 ? 3.829 8.614 -27.894 1.00 43.56 96 SER A CA 1
ATOM 778 C C . SER A 1 96 ? 3.769 8.861 -29.396 1.00 43.56 96 SER A C 1
ATOM 780 O O . SER A 1 96 ? 4.681 9.436 -29.988 1.00 43.56 96 SER A O 1
ATOM 782 N N . GLU A 1 97 ? 2.719 8.321 -30.006 1.00 45.47 97 GLU A N 1
ATOM 783 C CA . GLU A 1 97 ? 2.210 8.789 -31.283 1.00 45.47 97 GLU A CA 1
ATOM 784 C C . GLU A 1 97 ? 2.189 10.322 -31.248 1.00 45.47 97 GLU A C 1
ATOM 786 O O . GLU A 1 97 ? 1.704 10.938 -30.294 1.00 45.47 97 GLU A O 1
ATOM 791 N N . GLU A 1 98 ? 2.778 10.924 -32.277 1.00 35.69 98 GLU A N 1
ATOM 792 C CA . GLU A 1 98 ? 2.604 12.332 -32.614 1.00 35.69 98 GLU A CA 1
ATOM 793 C C . GLU A 1 98 ? 1.127 12.741 -32.453 1.00 35.69 98 GLU A C 1
ATOM 795 O O . GLU A 1 98 ? 0.239 11.930 -32.744 1.00 35.69 98 GLU A O 1
ATOM 800 N N . PRO A 1 99 ? 0.819 13.981 -32.029 1.00 36.19 99 PRO A N 1
ATOM 801 C CA . PRO A 1 99 ? -0.559 14.430 -31.908 1.00 36.19 99 PRO A CA 1
ATOM 802 C C . PRO A 1 99 ? -1.175 14.556 -33.307 1.00 36.19 99 PRO A C 1
ATOM 804 O O . PRO A 1 99 ? -1.169 15.626 -33.911 1.00 36.19 99 PRO A O 1
ATOM 807 N N . SER A 1 100 ? -1.725 13.463 -33.840 1.00 36.75 100 SER A N 1
ATOM 808 C CA . SER A 1 100 ? -2.595 13.528 -35.010 1.00 36.75 100 SER A CA 1
ATOM 809 C C . SER A 1 100 ? -3.926 14.139 -34.573 1.00 36.75 100 SER A C 1
ATOM 811 O O . SER A 1 100 ? -4.832 13.472 -34.076 1.00 36.75 100 SER A O 1
ATOM 813 N N . GLN A 1 101 ? -4.011 15.461 -34.699 1.00 40.91 101 GLN A N 1
ATOM 814 C CA . GLN A 1 101 ? -5.289 16.130 -34.861 1.00 40.91 101 GLN A CA 1
ATOM 815 C C . GLN A 1 101 ? -5.870 15.678 -36.204 1.00 40.91 101 GLN A C 1
ATOM 817 O O . GLN A 1 101 ? -5.472 16.190 -37.245 1.00 40.91 101 GLN A O 1
ATOM 822 N N . ASP A 1 102 ? -6.786 14.713 -36.195 1.00 35.56 102 ASP A N 1
ATOM 823 C CA . ASP A 1 102 ? -7.769 14.611 -37.270 1.00 35.56 102 ASP A CA 1
ATOM 824 C C . ASP A 1 102 ? -9.117 14.125 -36.723 1.00 35.56 102 ASP A C 1
ATOM 826 O O . ASP A 1 102 ? -9.286 13.011 -36.218 1.00 35.56 102 ASP A O 1
ATOM 830 N N . GLU A 1 103 ? -10.071 15.044 -36.793 1.00 46.41 103 GLU A N 1
ATOM 831 C CA . GLU A 1 103 ? -11.474 14.917 -36.436 1.00 46.41 103 GLU A CA 1
ATOM 832 C C . GLU A 1 103 ? -12.154 13.866 -37.325 1.00 46.41 103 GLU A C 1
ATOM 834 O O . GLU A 1 103 ? -12.522 14.108 -38.473 1.00 46.41 103 GLU A O 1
ATOM 839 N N . GLY A 1 104 ? -12.376 12.671 -36.783 1.00 39.81 104 GLY A N 1
ATOM 840 C CA . GLY A 1 104 ? -13.139 11.647 -37.483 1.00 39.81 104 GLY A CA 1
ATOM 841 C C . GLY A 1 104 ? -13.427 10.453 -36.597 1.00 39.81 104 GLY A C 1
ATOM 842 O O . GLY A 1 104 ? -12.707 9.458 -36.639 1.00 39.81 104 GLY A O 1
ATOM 843 N N . ARG A 1 105 ? -14.507 10.524 -35.807 1.00 48.34 105 ARG A N 1
ATOM 844 C CA . ARG A 1 105 ? -14.996 9.445 -34.927 1.00 48.34 105 ARG A CA 1
ATOM 845 C C . ARG A 1 105 ? -15.387 8.197 -35.734 1.00 48.34 105 ARG A C 1
ATOM 847 O O . ARG A 1 105 ? -16.561 7.911 -35.959 1.00 48.34 105 ARG A O 1
ATOM 854 N N . LYS A 1 106 ? -14.395 7.416 -36.160 1.00 48.84 106 LYS A N 1
ATOM 855 C CA . LYS A 1 106 ? -14.572 6.065 -36.693 1.00 48.84 106 LYS A CA 1
ATOM 856 C C . LYS A 1 106 ? -14.785 5.121 -35.514 1.00 48.84 106 LYS A C 1
ATOM 858 O O . LYS A 1 106 ? -14.048 5.148 -34.534 1.00 48.84 106 LYS A O 1
ATOM 863 N N . ARG A 1 107 ? -15.847 4.314 -35.608 1.00 47.72 107 ARG A N 1
ATOM 864 C CA . ARG A 1 107 ? -16.236 3.276 -34.639 1.00 47.72 107 ARG A CA 1
ATOM 865 C C . ARG A 1 107 ? -15.006 2.550 -34.084 1.00 47.72 107 ARG A C 1
ATOM 867 O O . ARG A 1 107 ? -14.289 1.892 -34.834 1.00 47.72 107 ARG A O 1
ATOM 874 N N . VAL A 1 108 ? -14.819 2.633 -32.770 1.00 45.25 108 VAL A N 1
ATOM 875 C CA . VAL A 1 108 ? -13.759 1.926 -32.049 1.00 45.25 108 VAL A CA 1
ATOM 876 C C . VAL A 1 108 ? -14.045 0.426 -32.143 1.00 45.25 108 VAL A C 1
ATOM 878 O O . VAL A 1 108 ? -15.002 -0.079 -31.556 1.00 45.25 108 VAL A O 1
ATOM 881 N N . SER A 1 109 ? -13.262 -0.293 -32.945 1.00 56.44 109 SER A N 1
ATOM 882 C CA . SER A 1 109 ? -13.261 -1.755 -32.939 1.00 56.44 109 SER A CA 1
ATOM 883 C C . SER A 1 109 ? -12.695 -2.225 -31.600 1.00 56.44 109 SER A C 1
ATOM 885 O O . SER A 1 109 ? -11.542 -1.949 -31.288 1.00 56.44 109 SER A O 1
ATOM 887 N N . ALA A 1 110 ? -13.478 -2.982 -30.829 1.00 56.34 110 ALA A N 1
ATOM 888 C CA . ALA A 1 110 ? -13.037 -3.585 -29.566 1.00 56.34 110 ALA A CA 1
ATOM 889 C C . ALA A 1 110 ? -11.970 -4.689 -29.744 1.00 56.34 110 ALA A C 1
ATOM 891 O O . ALA A 1 110 ? -11.499 -5.265 -28.766 1.00 56.34 110 ALA A O 1
ATOM 892 N N . ARG A 1 111 ? -11.584 -5.015 -30.985 1.00 59.44 111 ARG A N 1
ATOM 893 C CA . ARG A 1 111 ? -10.453 -5.904 -31.265 1.00 59.44 111 ARG A CA 1
ATOM 894 C C . ARG A 1 111 ? -9.197 -5.065 -31.439 1.00 59.44 111 ARG A C 1
ATOM 896 O O . ARG A 1 111 ? -9.025 -4.442 -32.485 1.00 59.44 111 ARG A O 1
ATOM 903 N N . GLN A 1 112 ? -8.338 -5.088 -30.421 1.00 60.56 112 GLN A N 1
ATOM 904 C CA . GLN A 1 112 ? -6.967 -4.598 -30.530 1.00 60.56 112 GLN A CA 1
ATOM 905 C C . GLN A 1 112 ? -6.264 -5.295 -31.695 1.00 60.56 112 GLN A C 1
ATOM 907 O O . GLN A 1 112 ? -6.438 -6.498 -31.921 1.00 60.56 112 GLN A O 1
ATOM 912 N N . THR A 1 113 ? -5.483 -4.534 -32.455 1.00 71.25 113 THR A N 1
ATOM 913 C CA . THR A 1 113 ? -4.674 -5.113 -33.525 1.00 71.25 113 THR A CA 1
ATOM 914 C C . THR A 1 113 ? -3.550 -5.956 -32.923 1.00 71.25 113 THR A C 1
ATOM 916 O O . THR A 1 113 ? -3.093 -5.724 -31.804 1.00 71.25 113 THR A O 1
ATOM 919 N N . LYS A 1 114 ? -3.067 -6.950 -33.675 1.00 70.62 114 LYS A N 1
ATOM 920 C CA . LYS A 1 114 ? -1.958 -7.809 -33.233 1.00 70.62 114 LYS A CA 1
ATOM 921 C C . LYS A 1 114 ? -0.706 -6.997 -32.871 1.00 70.62 114 LYS A C 1
ATOM 923 O O . LYS A 1 114 ? -0.023 -7.350 -31.919 1.00 70.62 114 LYS A O 1
ATOM 928 N N . ALA A 1 115 ? -0.459 -5.895 -33.581 1.00 69.25 115 ALA A N 1
ATOM 929 C CA . ALA A 1 115 ? 0.630 -4.967 -33.292 1.00 69.25 115 ALA A CA 1
ATOM 930 C C . ALA A 1 115 ? 0.454 -4.263 -31.934 1.00 69.25 115 ALA A C 1
ATOM 932 O O . ALA A 1 115 ? 1.403 -4.190 -31.163 1.00 69.25 115 ALA A O 1
ATOM 933 N N . GLN A 1 116 ? -0.765 -3.828 -31.596 1.00 65.88 116 GLN A N 1
ATOM 934 C CA . GLN A 1 116 ? -1.067 -3.217 -30.294 1.00 65.88 116 GLN A CA 1
ATOM 935 C C . GLN A 1 116 ? -0.909 -4.209 -29.136 1.00 65.88 116 GLN A C 1
ATOM 937 O O . GLN A 1 116 ? -0.375 -3.852 -28.089 1.00 65.88 116 GLN A O 1
ATOM 942 N N . ILE A 1 117 ? -1.328 -5.464 -29.328 1.00 66.12 117 ILE A N 1
ATOM 943 C CA . ILE A 1 117 ? -1.140 -6.526 -28.327 1.00 66.12 117 ILE A CA 1
ATOM 944 C C . ILE A 1 117 ? 0.353 -6.806 -28.132 1.00 66.12 117 ILE A C 1
ATOM 946 O O . ILE A 1 117 ? 0.821 -6.843 -27.003 1.00 66.12 117 ILE A O 1
ATOM 950 N N . GLN A 1 118 ? 1.116 -6.930 -29.221 1.00 66.50 118 GLN A N 1
ATOM 951 C CA . GLN A 1 118 ? 2.560 -7.171 -29.159 1.00 66.50 118 GLN A CA 1
ATOM 952 C C . GLN A 1 118 ? 3.327 -6.017 -28.508 1.00 66.50 118 GLN A C 1
ATOM 954 O O . GLN A 1 118 ? 4.231 -6.271 -27.720 1.00 66.50 118 GLN A O 1
ATOM 959 N N . AL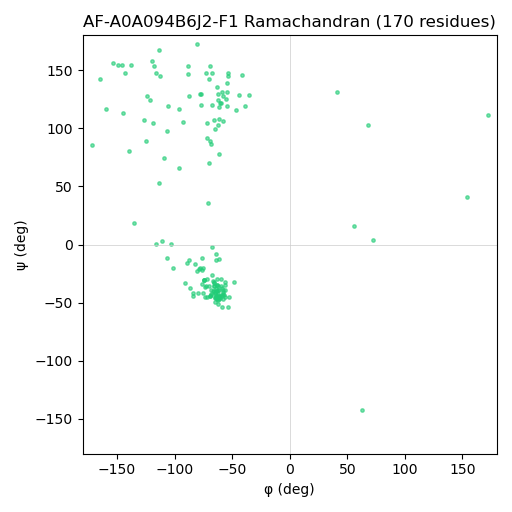A A 1 119 ? 2.951 -4.767 -28.791 1.00 67.12 119 ALA A N 1
ATOM 960 C CA . ALA A 1 119 ? 3.530 -3.603 -28.131 1.00 67.12 119 ALA A CA 1
ATOM 961 C C . ALA A 1 119 ? 3.257 -3.638 -26.620 1.00 67.12 119 ALA A C 1
ATOM 963 O O . ALA A 1 119 ? 4.181 -3.482 -25.830 1.00 67.12 119 ALA A O 1
ATOM 964 N N . ARG A 1 120 ? 2.019 -3.947 -26.209 1.00 64.56 120 ARG A N 1
ATOM 965 C CA . ARG A 1 120 ? 1.638 -4.048 -24.792 1.00 64.56 120 ARG A CA 1
ATOM 966 C C . ARG A 1 120 ? 2.318 -5.218 -24.071 1.00 64.56 120 ARG A C 1
ATOM 968 O O . ARG A 1 120 ? 2.746 -5.061 -22.928 1.00 64.56 120 ARG A O 1
ATOM 975 N N . ASP A 1 121 ? 2.436 -6.366 -24.734 1.00 66.50 121 ASP A N 1
ATOM 976 C CA . ASP A 1 121 ? 3.149 -7.546 -24.231 1.00 66.50 121 ASP A CA 1
ATOM 977 C C . ASP A 1 121 ? 4.660 -7.277 -24.104 1.00 66.50 121 ASP A C 1
ATOM 979 O O . ASP A 1 121 ? 5.301 -7.786 -23.186 1.00 66.50 121 ASP A O 1
ATOM 983 N N . ALA A 1 122 ? 5.229 -6.443 -24.985 1.00 66.94 122 ALA A N 1
ATOM 984 C CA . ALA A 1 122 ? 6.617 -5.990 -24.893 1.00 66.94 122 ALA A CA 1
ATOM 985 C C . ALA A 1 122 ? 6.828 -4.968 -23.763 1.00 66.94 122 ALA A C 1
ATOM 987 O O . ALA A 1 122 ? 7.869 -4.991 -23.106 1.00 66.94 122 ALA A O 1
ATOM 988 N N . THR A 1 123 ? 5.846 -4.096 -23.505 1.00 69.50 123 THR A N 1
ATOM 989 C CA . THR A 1 123 ? 5.892 -3.127 -22.398 1.00 69.50 123 THR A CA 1
ATOM 990 C C . THR A 1 123 ? 5.788 -3.817 -21.040 1.00 69.50 123 THR A C 1
ATOM 992 O O . THR A 1 123 ? 6.557 -3.512 -20.131 1.00 69.50 123 THR A O 1
ATOM 995 N N . TYR A 1 124 ? 4.877 -4.783 -20.887 1.00 73.44 124 TYR A N 1
ATOM 996 C CA . TYR A 1 124 ? 4.665 -5.460 -19.612 1.00 73.44 124 TYR A CA 1
ATOM 997 C C . TYR A 1 124 ? 5.232 -6.883 -19.626 1.00 73.44 124 TYR A C 1
ATOM 999 O O . TYR A 1 124 ? 4.555 -7.834 -20.007 1.00 73.44 124 TYR A O 1
ATOM 1007 N N . ARG A 1 125 ? 6.444 -7.057 -19.087 1.00 72.38 125 ARG A N 1
ATOM 1008 C CA . ARG A 1 125 ? 7.136 -8.353 -18.913 1.00 72.38 125 ARG A CA 1
ATOM 1009 C C . ARG A 1 125 ? 6.275 -9.445 -18.267 1.00 72.38 125 ARG A C 1
ATOM 1011 O O . ARG A 1 125 ? 6.431 -10.615 -18.594 1.00 72.38 125 ARG A O 1
ATOM 1018 N N . CYS A 1 126 ? 5.354 -9.086 -17.371 1.00 73.50 126 CYS A N 1
ATOM 1019 C CA . CYS A 1 126 ? 4.426 -10.044 -16.761 1.00 73.50 126 CYS A CA 1
ATOM 1020 C C . CYS A 1 126 ? 3.405 -10.631 -17.754 1.00 73.50 126 CYS A C 1
ATOM 1022 O O . CYS A 1 126 ? 2.959 -11.756 -17.552 1.00 73.50 126 CYS A O 1
ATOM 1024 N N . LEU A 1 127 ? 3.069 -9.922 -1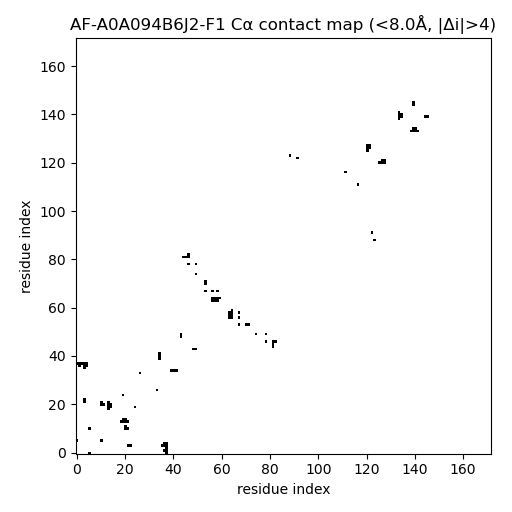8.837 1.00 71.69 127 LEU A N 1
ATOM 1025 C CA . LEU A 1 127 ? 2.218 -10.435 -19.919 1.00 71.69 127 LEU A CA 1
ATOM 1026 C C . LEU A 1 127 ? 2.977 -11.376 -20.866 1.00 71.69 127 LEU A C 1
ATOM 1028 O O . LEU A 1 127 ? 2.361 -12.200 -21.540 1.00 71.69 127 LEU A O 1
ATOM 1032 N N . ALA A 1 128 ? 4.310 -11.297 -20.882 1.00 72.50 128 ALA A N 1
ATOM 1033 C CA . ALA A 1 128 ? 5.157 -12.223 -21.626 1.00 72.50 128 ALA A CA 1
ATOM 1034 C C . ALA A 1 128 ? 5.298 -13.593 -20.939 1.00 72.50 128 ALA A C 1
ATOM 1036 O O . ALA A 1 128 ? 5.788 -14.536 -21.563 1.00 72.50 128 ALA A O 1
ATOM 1037 N N . TRP A 1 129 ? 4.871 -13.731 -19.676 1.00 77.44 129 TRP A N 1
ATOM 1038 C CA . TRP A 1 129 ? 4.903 -15.018 -18.989 1.00 77.44 129 TRP A CA 1
ATOM 1039 C C . TRP A 1 129 ? 3.995 -16.030 -19.698 1.00 77.44 129 TRP A C 1
ATOM 1041 O O . TRP A 1 129 ? 2.823 -15.772 -19.987 1.00 77.44 129 TRP A O 1
ATOM 1051 N N . ARG A 1 130 ? 4.546 -17.211 -19.983 1.00 72.50 130 ARG A N 1
ATOM 1052 C CA . ARG A 1 130 ? 3.829 -18.338 -20.582 1.00 72.50 130 ARG A CA 1
ATOM 1053 C C . ARG A 1 130 ? 3.934 -19.523 -19.628 1.00 72.50 130 ARG A C 1
ATOM 1055 O O . ARG A 1 130 ? 5.037 -19.930 -19.274 1.00 72.50 130 ARG A O 1
ATOM 1062 N N . ASN A 1 131 ? 2.792 -20.082 -19.228 1.00 71.81 131 ASN A N 1
ATOM 1063 C CA . ASN A 1 131 ? 2.760 -21.349 -18.504 1.00 71.81 131 ASN A CA 1
ATOM 1064 C C . ASN A 1 131 ? 3.109 -22.486 -19.481 1.00 71.81 131 ASN A C 1
ATOM 1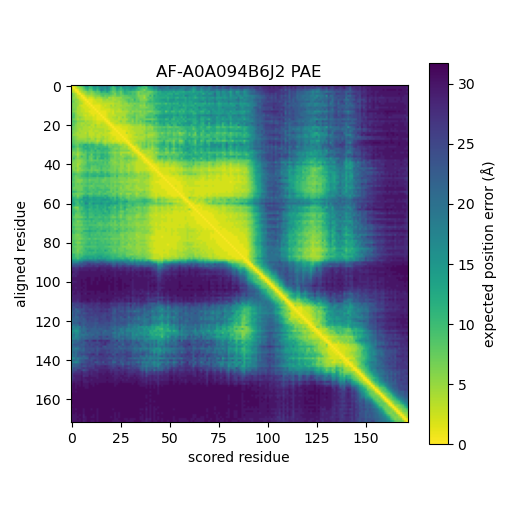066 O O . ASN A 1 131 ? 2.288 -22.842 -20.328 1.00 71.81 131 ASN A O 1
ATOM 1070 N N . GLY A 1 132 ? 4.331 -23.013 -19.381 1.00 81.62 132 GLY A N 1
ATOM 1071 C CA . GLY A 1 132 ? 4.825 -24.097 -20.234 1.00 81.62 132 GLY A CA 1
ATOM 1072 C C . GLY A 1 132 ? 4.269 -25.481 -19.889 1.00 81.62 132 GLY A C 1
ATOM 1073 O O . GLY A 1 132 ? 4.231 -26.331 -20.772 1.00 81.62 132 GLY A O 1
ATOM 1074 N N . MET A 1 133 ? 3.757 -25.695 -18.667 1.00 83.00 133 MET A N 1
ATOM 1075 C CA . MET A 1 133 ? 3.351 -27.032 -18.194 1.00 83.00 133 MET A CA 1
ATOM 1076 C C . MET A 1 133 ? 2.286 -27.664 -19.095 1.00 83.00 133 MET A C 1
ATOM 1078 O O . MET A 1 133 ? 2.350 -28.842 -19.420 1.00 83.00 133 MET A O 1
ATOM 1082 N N . ALA A 1 134 ? 1.340 -26.858 -19.583 1.00 80.00 134 ALA A N 1
ATOM 1083 C CA . ALA A 1 134 ? 0.310 -27.332 -20.504 1.00 80.00 134 ALA A CA 1
ATOM 1084 C C . ALA A 1 134 ? 0.881 -27.803 -21.854 1.00 80.00 134 ALA A C 1
ATOM 1086 O O . ALA A 1 134 ? 0.402 -28.781 -22.422 1.00 80.00 134 ALA A O 1
ATOM 1087 N N . LEU A 1 135 ? 1.902 -27.114 -22.373 1.00 80.62 135 LEU A N 1
ATOM 1088 C CA . LEU A 1 135 ? 2.562 -27.513 -23.616 1.00 80.62 135 LEU A CA 1
ATOM 1089 C C . LEU A 1 135 ? 3.375 -28.795 -23.429 1.00 80.62 135 LEU A C 1
ATOM 1091 O O . LEU A 1 135 ? 3.412 -29.612 -24.341 1.00 80.62 135 LEU A O 1
ATOM 1095 N N . GLU A 1 136 ? 3.992 -28.978 -22.265 1.00 83.38 136 GLU A N 1
ATOM 1096 C CA . GLU A 1 136 ? 4.784 -30.167 -21.944 1.00 83.38 136 GLU A CA 1
ATOM 1097 C C . GLU A 1 136 ? 3.907 -31.411 -21.736 1.00 83.38 136 GLU A C 1
ATOM 1099 O O . GLU A 1 136 ? 4.204 -32.464 -22.295 1.00 83.38 136 GLU A O 1
ATOM 1104 N N . GLU A 1 137 ? 2.803 -31.293 -20.991 1.00 85.75 137 GLU A N 1
ATOM 1105 C CA . GLU A 1 137 ? 1.937 -32.434 -20.658 1.00 85.75 137 GLU A CA 1
ATOM 1106 C C . GLU A 1 137 ? 0.913 -32.766 -21.752 1.00 85.75 137 GLU A C 1
ATOM 1108 O O . GLU A 1 137 ? 0.662 -33.936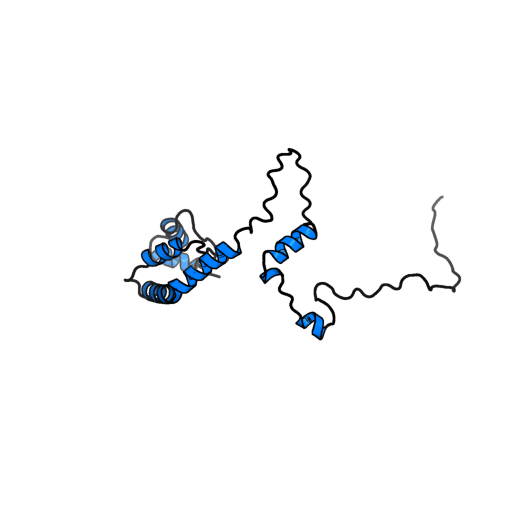 -22.040 1.00 85.75 137 GLU A O 1
ATOM 1113 N N . LEU A 1 138 ? 0.297 -31.746 -22.360 1.00 81.88 138 LEU A N 1
ATOM 1114 C CA . LEU A 1 138 ? -0.813 -31.916 -23.308 1.00 81.88 138 LEU A CA 1
ATOM 1115 C C . LEU A 1 138 ? -0.395 -31.665 -24.764 1.00 81.88 138 LEU A C 1
ATOM 1117 O O . LEU A 1 138 ? -1.167 -31.939 -25.684 1.00 81.88 138 LEU A O 1
ATOM 1121 N N . GLY A 1 139 ? 0.799 -31.111 -25.002 1.00 84.06 139 GLY A N 1
ATOM 1122 C CA . GLY A 1 139 ? 1.260 -30.723 -26.339 1.00 84.06 139 GLY A CA 1
ATOM 1123 C C . GLY A 1 139 ? 0.560 -29.484 -26.912 1.00 84.06 139 GLY A C 1
ATOM 1124 O O . GLY A 1 139 ? 0.797 -29.126 -28.067 1.00 84.06 139 GLY A O 1
ATOM 1125 N N . HIS A 1 140 ? -0.319 -28.830 -26.147 1.00 81.50 140 HIS A N 1
ATOM 1126 C CA . HIS A 1 140 ? -1.072 -27.653 -26.578 1.00 81.50 140 HIS A CA 1
ATOM 1127 C C . HIS A 1 140 ? -1.462 -26.755 -25.394 1.00 81.50 140 HIS A C 1
ATOM 1129 O O . HIS A 1 140 ? -1.596 -27.203 -24.257 1.00 81.50 140 HIS A O 1
ATOM 1135 N N . LEU A 1 141 ? -1.702 -25.467 -25.655 1.00 80.94 141 LEU A N 1
ATOM 1136 C CA . LEU A 1 141 ? -2.207 -24.550 -24.632 1.00 80.94 141 LEU A CA 1
ATOM 1137 C C . LEU A 1 141 ? -3.688 -24.855 -24.335 1.00 80.94 141 LEU A C 1
ATOM 1139 O O . LEU A 1 141 ? -4.440 -25.238 -25.231 1.00 80.94 141 LEU A O 1
ATOM 1143 N N . HIS A 1 142 ? -4.148 -24.651 -23.099 1.00 77.31 142 HIS A N 1
ATOM 1144 C CA . HIS A 1 142 ? -5.550 -24.906 -22.715 1.00 77.31 142 HIS A CA 1
ATOM 1145 C C . HIS A 1 142 ? -6.565 -24.072 -23.520 1.00 77.31 142 HIS A C 1
ATOM 1147 O O . HIS A 1 142 ? -7.687 -24.514 -23.766 1.00 77.31 142 HIS A O 1
ATOM 1153 N N . SER A 1 143 ? -6.170 -22.873 -23.959 1.00 77.62 143 SER A N 1
ATOM 1154 C CA . SER A 1 143 ? -6.966 -22.009 -24.840 1.00 77.62 143 SER A CA 1
ATOM 1155 C C . SER A 1 143 ? -6.968 -22.468 -26.301 1.00 77.62 143 SER A C 1
ATOM 1157 O O . SER A 1 143 ? -7.873 -22.125 -27.057 1.00 77.62 143 SER A O 1
ATOM 1159 N N . GLU A 1 144 ? -5.962 -23.241 -26.703 1.00 73.06 144 GLU A N 1
ATOM 1160 C CA . GLU A 1 144 ? -5.744 -23.725 -28.066 1.00 73.06 144 GLU A CA 1
ATOM 1161 C C . GLU A 1 144 ? -5.918 -25.243 -28.116 1.00 73.06 144 GLU A C 1
ATOM 1163 O O . GLU A 1 144 ? -5.045 -25.974 -28.579 1.00 73.06 144 GLU A O 1
ATOM 1168 N N . GLN A 1 145 ? -7.062 -25.732 -27.624 1.00 74.69 145 GLN A N 1
ATOM 1169 C CA . GLN A 1 145 ? -7.381 -27.153 -27.740 1.00 74.69 145 GLN A CA 1
ATOM 1170 C C . GLN A 1 145 ? -7.293 -27.580 -29.214 1.00 74.69 145 GLN A C 1
ATOM 1172 O O . GLN A 1 145 ? -7.864 -26.898 -30.081 1.00 74.69 145 GLN A O 1
ATOM 1177 N N . PRO A 1 146 ? -6.597 -28.688 -29.525 1.00 72.06 146 PRO A N 1
ATOM 1178 C CA . PRO A 1 146 ? -6.423 -29.157 -30.880 1.00 72.06 146 PRO A CA 1
ATOM 1179 C C . PRO A 1 146 ? -7.803 -29.468 -31.431 1.00 72.06 146 PRO A C 1
ATOM 1181 O O . PRO A 1 146 ? -8.472 -30.426 -31.044 1.00 72.06 146 PRO A O 1
ATOM 1184 N N . ARG A 1 147 ? -8.261 -28.612 -32.345 1.00 71.00 147 ARG A N 1
ATOM 1185 C CA . ARG A 1 147 ? -9.503 -28.857 -33.065 1.00 71.00 147 ARG A CA 1
ATOM 1186 C C . ARG A 1 147 ? -9.301 -30.151 -33.832 1.00 71.00 147 ARG A C 1
ATOM 1188 O O . ARG A 1 147 ? -8.427 -30.206 -34.699 1.00 71.00 147 ARG A O 1
ATOM 1195 N N . ALA A 1 148 ? -10.111 -31.166 -33.525 1.00 68.06 148 ALA A N 1
ATOM 1196 C CA . ALA A 1 148 ? -10.177 -32.379 -34.323 1.00 68.06 148 ALA A CA 1
ATOM 1197 C C . ALA A 1 148 ? -10.275 -31.953 -35.790 1.00 68.06 148 ALA A C 1
ATOM 1199 O O . ALA A 1 148 ? -11.203 -31.231 -36.178 1.00 68.06 148 ALA A O 1
ATOM 1200 N N . ARG A 1 149 ? -9.252 -32.301 -36.580 1.00 62.09 149 ARG A N 1
ATOM 1201 C CA . ARG A 1 149 ? -9.205 -31.950 -37.996 1.00 62.09 149 ARG A CA 1
ATOM 1202 C C . ARG A 1 149 ? -10.449 -32.558 -38.625 1.00 62.09 149 ARG A C 1
ATOM 1204 O O . ARG A 1 149 ? -10.526 -33.773 -38.782 1.00 62.09 149 ARG A O 1
ATOM 1211 N N . ARG A 1 150 ? -11.447 -31.729 -38.956 1.00 60.59 150 ARG A N 1
ATOM 1212 C CA . ARG A 1 150 ? -12.574 -32.188 -39.771 1.00 60.59 150 ARG A CA 1
ATOM 1213 C C . ARG A 1 150 ? -11.950 -32.751 -41.047 1.00 60.59 150 ARG A C 1
ATOM 1215 O O . ARG A 1 150 ? -11.165 -32.020 -41.657 1.00 60.59 150 ARG A O 1
ATOM 1222 N N . PRO A 1 151 ? -12.237 -34.007 -41.429 1.00 55.47 151 PRO A N 1
ATOM 1223 C CA . PRO A 1 151 ? -11.661 -34.580 -42.632 1.00 55.47 151 PRO A CA 1
ATOM 1224 C C . PRO A 1 151 ? -11.985 -33.640 -43.789 1.00 55.47 151 PRO A C 1
ATOM 1226 O O . PRO A 1 151 ? -13.149 -33.322 -44.057 1.00 55.47 151 PRO A O 1
ATOM 1229 N N . THR A 1 152 ? -10.939 -33.110 -44.418 1.00 53.78 152 THR A N 1
ATOM 1230 C CA . THR A 1 152 ? -11.078 -32.331 -45.637 1.00 53.78 152 THR A CA 1
ATOM 1231 C C . THR A 1 152 ? -11.727 -33.254 -46.654 1.00 53.78 152 THR A C 1
ATOM 1233 O O . THR A 1 152 ? -11.247 -34.350 -46.928 1.00 53.78 152 THR A O 1
ATOM 1236 N N . LYS A 1 153 ? -12.882 -32.836 -47.172 1.00 54.31 153 LYS A N 1
ATOM 1237 C CA . LYS A 1 153 ? -13.672 -33.577 -48.155 1.00 54.31 153 LYS A CA 1
ATOM 1238 C C . LYS A 1 153 ? -12.933 -33.583 -49.504 1.00 54.31 153 LYS A C 1
ATOM 1240 O O . LYS A 1 153 ? -13.327 -32.899 -50.438 1.00 54.31 153 LYS A O 1
ATOM 1245 N N . LYS A 1 154 ? -11.817 -34.305 -49.586 1.00 48.97 154 LYS A N 1
ATOM 1246 C CA . LYS A 1 154 ? -11.110 -34.701 -50.809 1.00 48.97 154 LYS A CA 1
ATOM 1247 C C . LYS A 1 154 ? -10.656 -36.142 -50.605 1.00 48.97 154 LYS A C 1
ATOM 1249 O O . LYS A 1 154 ? -9.535 -36.409 -50.201 1.00 48.97 154 LYS A O 1
ATOM 1254 N N . GLY A 1 155 ? -11.608 -37.043 -50.813 1.00 44.94 155 GLY A N 1
ATOM 1255 C CA . GLY A 1 155 ? -11.445 -38.481 -50.620 1.00 44.94 155 GLY A CA 1
ATOM 1256 C C . GLY A 1 155 ? -12.771 -39.173 -50.321 1.00 44.94 155 GLY A C 1
ATOM 1257 O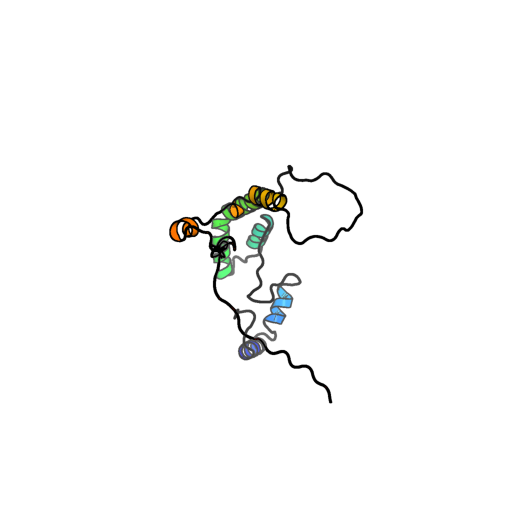 O . GLY A 1 155 ? -12.839 -39.992 -49.421 1.00 44.94 155 GLY A O 1
ATOM 1258 N N . ALA A 1 156 ? -13.847 -38.790 -51.012 1.00 36.88 156 ALA A N 1
ATOM 1259 C CA . ALA A 1 156 ? -15.093 -39.549 -51.019 1.00 36.88 156 ALA A CA 1
ATOM 1260 C C . ALA A 1 156 ? -15.422 -39.834 -52.484 1.00 36.88 156 ALA A C 1
ATOM 1262 O O . ALA A 1 156 ? -16.044 -39.017 -53.161 1.00 36.88 156 ALA A O 1
ATOM 1263 N N . VAL A 1 157 ? -14.906 -40.954 -52.982 1.00 35.28 157 VAL A N 1
ATOM 1264 C CA . VAL A 1 157 ? -15.311 -41.542 -54.257 1.00 35.28 157 VAL A CA 1
ATOM 1265 C C . VAL A 1 157 ? -16.163 -42.760 -53.906 1.00 35.28 157 VAL A C 1
ATOM 1267 O O . VAL A 1 157 ? -15.644 -43.626 -53.216 1.00 35.28 157 VAL A O 1
ATOM 1270 N N . ALA A 1 158 ? -17.433 -42.720 -54.352 1.00 34.94 158 ALA A N 1
ATOM 1271 C CA . ALA A 1 158 ? -18.420 -43.789 -54.636 1.00 34.94 158 ALA A CA 1
ATOM 1272 C C . ALA A 1 158 ? -18.522 -44.980 -53.649 1.00 34.94 158 ALA A C 1
ATOM 1274 O O . ALA A 1 158 ? -17.523 -45.575 -53.293 1.00 34.94 158 ALA A O 1
ATOM 1275 N N . GLU A 1 159 ? -19.666 -45.436 -53.140 1.00 29.91 159 GLU A N 1
ATOM 1276 C CA . GLU A 1 159 ? -21.034 -45.649 -53.645 1.00 29.91 159 GLU A CA 1
ATOM 1277 C C . GLU A 1 159 ? -22.013 -45.455 -52.455 1.00 29.91 159 GLU A C 1
ATOM 1279 O O . GLU A 1 159 ? -21.602 -45.522 -51.305 1.00 29.91 159 GLU A O 1
ATOM 1284 N N . GLU A 1 160 ? -23.285 -45.085 -52.615 1.00 31.11 160 GLU A N 1
ATOM 1285 C CA . GLU A 1 160 ? -24.377 -46.028 -52.886 1.00 31.11 160 GLU A CA 1
ATOM 1286 C C . GLU A 1 160 ? -25.627 -45.273 -53.377 1.00 31.11 160 GLU A C 1
ATOM 1288 O O . GLU A 1 160 ? -25.949 -44.163 -52.943 1.00 31.11 160 GLU A O 1
ATOM 1293 N N . LYS A 1 161 ? -26.307 -45.910 -54.332 1.00 31.27 161 LYS A N 1
ATOM 1294 C CA . LYS A 1 161 ? -27.545 -45.501 -54.997 1.00 31.27 161 LYS A CA 1
ATOM 1295 C C . LYS A 1 161 ? -28.673 -45.179 -54.014 1.00 31.27 161 LYS A C 1
ATOM 1297 O O . LYS A 1 161 ? -28.854 -45.822 -52.990 1.00 31.27 161 LYS A O 1
ATOM 1302 N N . GLY A 1 162 ? -29.476 -44.188 -54.389 1.00 28.62 162 GLY A N 1
ATOM 1303 C CA . GLY A 1 162 ? -30.556 -43.675 -53.563 1.00 28.62 162 GLY A CA 1
ATOM 1304 C C . GLY A 1 162 ? -31.848 -44.486 -53.564 1.00 28.62 162 GLY A C 1
ATOM 1305 O O . GLY A 1 162 ? -32.072 -45.363 -54.395 1.00 28.62 162 GLY A O 1
ATOM 1306 N N . ARG A 1 163 ? -32.752 -44.065 -52.674 1.00 28.75 163 ARG A N 1
ATOM 1307 C CA . ARG A 1 163 ? -34.207 -44.151 -52.842 1.00 28.75 163 ARG A CA 1
ATOM 1308 C C . ARG A 1 163 ? -34.916 -43.164 -51.907 1.00 28.75 163 ARG A C 1
ATOM 1310 O O . ARG A 1 163 ? -34.836 -43.281 -50.694 1.00 28.75 163 ARG A O 1
ATOM 1317 N N . GLY A 1 164 ? -35.606 -42.206 -52.531 1.00 28.11 164 GLY A N 1
ATOM 1318 C CA . GLY A 1 164 ? -36.894 -41.647 -52.102 1.00 28.11 164 GLY A CA 1
ATOM 1319 C C . GLY A 1 164 ? -36.949 -40.801 -50.826 1.00 28.11 164 GLY A C 1
ATOM 1320 O O . GLY A 1 164 ? -37.082 -41.336 -49.734 1.00 28.11 164 GLY A O 1
ATOM 1321 N N . ARG A 1 165 ? -37.029 -39.470 -50.976 1.00 31.92 165 ARG A N 1
ATOM 1322 C CA . ARG A 1 165 ? -37.710 -38.610 -49.993 1.00 31.92 165 ARG A CA 1
ATOM 1323 C C . ARG A 1 165 ? -38.880 -37.888 -50.655 1.00 31.92 165 ARG A C 1
ATOM 1325 O O . ARG A 1 165 ? -38.713 -36.964 -51.446 1.00 31.92 165 ARG A O 1
ATOM 1332 N N . GLU A 1 166 ? -40.044 -38.411 -50.312 1.00 32.16 166 GLU A N 1
ATOM 1333 C CA . GLU A 1 166 ? -41.395 -37.886 -50.435 1.00 32.16 166 GLU A CA 1
ATOM 1334 C C . GLU A 1 166 ? -41.478 -36.362 -50.221 1.00 32.16 166 GLU A C 1
ATOM 1336 O O . GLU A 1 166 ? -40.981 -35.819 -49.231 1.00 32.16 166 GLU A O 1
ATOM 1341 N N . ARG A 1 167 ? -42.120 -35.663 -51.163 1.00 34.31 167 ARG A N 1
ATOM 1342 C CA . ARG A 1 167 ? -42.638 -34.304 -50.973 1.00 34.31 167 ARG A CA 1
ATOM 1343 C C . ARG A 1 167 ? -44.107 -34.304 -51.367 1.00 34.31 167 ARG A C 1
ATOM 1345 O O . ARG A 1 167 ? -44.428 -34.371 -52.550 1.00 34.31 167 ARG A O 1
ATOM 1352 N N . GLY A 1 168 ? -44.976 -34.212 -50.367 1.00 33.41 168 GLY A N 1
ATOM 1353 C CA . GLY A 1 168 ? -46.389 -33.933 -50.570 1.00 33.41 168 GLY A CA 1
ATOM 1354 C C . GLY A 1 168 ? -46.600 -32.547 -51.187 1.00 33.41 168 GLY A C 1
ATOM 1355 O O . GLY A 1 168 ? -45.998 -31.560 -50.761 1.00 33.41 168 GLY A O 1
ATOM 1356 N N . ARG A 1 169 ? -47.485 -32.485 -52.183 1.00 33.03 169 ARG A N 1
ATOM 1357 C CA . ARG A 1 169 ? -48.174 -31.280 -52.660 1.00 33.03 169 ARG A CA 1
ATOM 1358 C C . ARG A 1 169 ? -49.677 -31.571 -52.566 1.00 33.03 169 ARG A C 1
ATOM 1360 O O . ARG A 1 169 ? -50.112 -32.611 -53.051 1.00 33.03 169 ARG A O 1
ATOM 1367 N N . ARG A 1 170 ? -50.438 -30.683 -51.917 1.00 38.56 170 ARG A N 1
ATOM 1368 C CA . ARG A 1 170 ? -51.912 -30.645 -51.980 1.00 38.56 170 ARG A CA 1
ATOM 1369 C C . ARG A 1 170 ? -52.361 -30.238 -53.388 1.00 38.56 170 ARG A C 1
ATOM 1371 O O . ARG A 1 170 ? -51.651 -29.459 -54.018 1.00 38.56 170 ARG A O 1
ATOM 1378 N N . ASP A 1 171 ? -53.503 -30.754 -53.847 1.00 37.75 171 ASP A N 1
ATOM 1379 C CA . ASP A 1 171 ? -54.723 -29.957 -54.105 1.00 37.75 171 ASP A CA 1
ATOM 1380 C C . ASP A 1 171 ? -55.815 -30.784 -54.816 1.00 37.75 171 ASP A C 1
ATOM 1382 O O . ASP A 1 171 ? -55.661 -31.132 -55.988 1.00 37.75 171 ASP A O 1
ATOM 1386 N N . ARG A 1 172 ? -56.917 -31.063 -54.105 1.00 34.69 172 ARG A N 1
ATOM 1387 C CA . ARG A 1 172 ? -58.336 -30.849 -54.475 1.00 34.69 172 ARG A CA 1
ATOM 1388 C C . ARG A 1 172 ? -59.262 -31.612 -53.539 1.00 34.69 172 ARG A C 1
ATOM 1390 O O . ARG A 1 172 ? -59.024 -32.821 -53.339 1.00 34.69 172 ARG A O 1
#

Secondary structure (DSSP, 8-state):
--TTS--HHHHHHHHHHHSS-HHHHHHHHHTTS---STT------SHHHHHHHHHHS-TTSHHHHHHHHHHHHHHHHHHHHHHHHHHHHSPPTT---------------SS--HHHHHHHHHH-TTTT----HHHHHHSS-TTS-----PPPS-------------------

Mean predicted aligned error: 17.94 Å